Protein AF-A0A7C5AAS3-F1 (afdb_monomer_lite)

Sequence (177 aa):
MDQHNPNIVSGRGYGFREWGQLFNPRQLLALVTFGKWVRAAHGEILRQTSDPDFARAVATYLALAIGNMQNYSCMLSGWDNRGETMWNTFSGHNLHMQWSYGEANAVSDATGSWKSSLERIIAVIQRESRVSLSGSLHLGSAAALPFPDRHFDAVVIDPPYADNVPYADLSDFFYVW

Radius of gyration: 19.06 Å; chains: 1; bounding box: 45×41×50 Å

Structure (mmCIF, N/CA/C/O b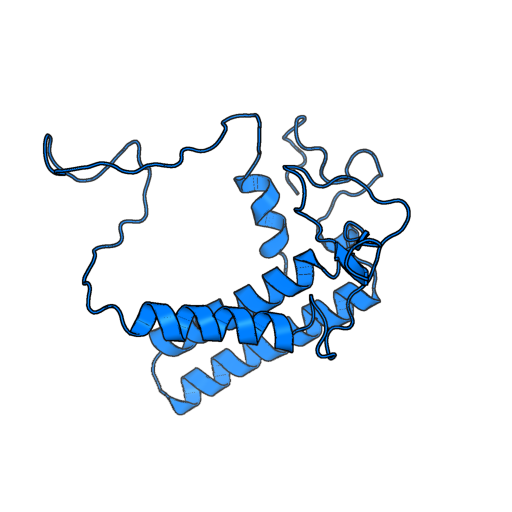ackbone):
data_AF-A0A7C5AAS3-F1
#
_entry.id   AF-A0A7C5AAS3-F1
#
loop_
_atom_site.group_PDB
_atom_site.id
_atom_site.type_symbol
_atom_site.label_atom_id
_atom_site.label_alt_id
_atom_site.label_comp_id
_atom_site.label_asym_id
_atom_site.label_entity_id
_atom_site.label_seq_id
_atom_site.pdbx_PDB_ins_code
_atom_site.Cartn_x
_atom_site.Cartn_y
_atom_site.Cartn_z
_atom_site.occupancy
_atom_site.B_iso_or_equiv
_atom_site.auth_seq_id
_atom_site.auth_comp_id
_atom_site.auth_asym_id
_atom_site.auth_atom_id
_atom_site.pdbx_PDB_model_num
ATOM 1 N N . MET A 1 1 ? 6.296 -8.939 11.881 1.00 78.06 1 MET A N 1
ATOM 2 C CA . MET A 1 1 ? 7.574 -8.214 12.014 1.00 78.06 1 MET A CA 1
ATOM 3 C C . MET A 1 1 ? 8.663 -9.247 12.253 1.00 78.06 1 MET A C 1
ATOM 5 O O . MET A 1 1 ? 8.609 -9.902 13.290 1.00 78.06 1 MET A O 1
ATOM 9 N N . ASP A 1 2 ? 9.580 -9.441 11.300 1.00 75.25 2 ASP A N 1
ATOM 10 C CA . ASP A 1 2 ? 10.520 -10.579 11.275 1.00 75.25 2 ASP A CA 1
ATOM 11 C C . ASP A 1 2 ? 11.534 -10.568 12.424 1.00 75.25 2 ASP A C 1
ATOM 13 O O . ASP A 1 2 ? 12.577 -9.919 12.320 1.00 75.25 2 ASP A O 1
ATOM 17 N N . GLN A 1 3 ? 11.238 -11.282 13.516 1.00 75.69 3 GLN A N 1
ATOM 18 C CA . GLN A 1 3 ? 12.044 -11.322 14.745 1.00 75.69 3 GLN A CA 1
ATOM 19 C C . GLN A 1 3 ? 13.441 -11.930 14.567 1.00 75.69 3 GLN A C 1
ATOM 21 O O . GLN A 1 3 ? 14.249 -11.845 15.491 1.00 75.69 3 GLN A O 1
ATOM 26 N N . HIS A 1 4 ? 13.734 -12.521 13.409 1.00 77.44 4 HIS A N 1
ATOM 27 C CA . HIS A 1 4 ? 14.984 -13.222 13.152 1.00 77.44 4 HIS A CA 1
ATOM 28 C C . HIS A 1 4 ? 16.020 -12.362 12.428 1.00 77.44 4 HIS A C 1
ATOM 30 O O . HIS A 1 4 ? 17.208 -12.655 12.548 1.00 77.44 4 HIS A O 1
ATOM 36 N N . ASN A 1 5 ? 15.614 -11.285 11.748 1.00 74.38 5 ASN A N 1
ATOM 37 C CA . ASN A 1 5 ? 16.550 -10.364 11.112 1.00 74.38 5 ASN A CA 1
ATOM 38 C C . ASN A 1 5 ? 17.084 -9.319 12.121 1.00 74.38 5 ASN A C 1
ATOM 40 O O . ASN A 1 5 ? 16.326 -8.445 12.565 1.00 74.38 5 ASN A O 1
ATOM 44 N N . PRO A 1 6 ? 18.379 -9.374 12.497 1.00 68.19 6 PRO A N 1
ATOM 45 C CA . PRO A 1 6 ? 18.970 -8.465 13.480 1.00 68.19 6 PRO A CA 1
ATOM 46 C C . PRO A 1 6 ? 19.191 -7.047 12.934 1.00 68.19 6 PRO A C 1
ATOM 48 O O . PRO A 1 6 ? 19.381 -6.121 13.720 1.00 68.19 6 PRO A O 1
ATOM 51 N N . ASN A 1 7 ? 19.141 -6.863 11.611 1.00 67.50 7 ASN A N 1
ATOM 52 C CA . ASN A 1 7 ? 19.393 -5.580 10.952 1.00 67.50 7 ASN A CA 1
ATOM 53 C C . ASN A 1 7 ? 18.140 -4.692 10.891 1.00 67.50 7 ASN A C 1
ATOM 55 O O . ASN A 1 7 ? 18.209 -3.539 10.468 1.00 67.50 7 ASN A O 1
ATOM 59 N N . ILE A 1 8 ? 16.986 -5.204 11.331 1.00 68.50 8 ILE A N 1
ATOM 60 C CA . ILE A 1 8 ? 15.715 -4.485 11.281 1.00 68.50 8 ILE A CA 1
ATOM 61 C C . ILE A 1 8 ? 15.423 -3.817 12.617 1.00 68.50 8 ILE A C 1
ATOM 63 O O . ILE A 1 8 ? 15.026 -4.451 13.599 1.00 68.50 8 ILE A O 1
ATOM 67 N N . VAL A 1 9 ? 15.522 -2.491 12.621 1.00 64.69 9 VAL A N 1
ATOM 68 C CA . VAL A 1 9 ? 15.124 -1.642 13.747 1.00 64.69 9 VAL A CA 1
ATOM 69 C C . VAL A 1 9 ? 13.714 -1.090 13.496 1.00 64.69 9 VAL A C 1
ATOM 71 O O . VAL A 1 9 ? 13.519 0.105 13.323 1.00 64.69 9 VAL A O 1
ATOM 74 N N . SER A 1 10 ? 12.709 -1.970 13.452 1.00 71.50 10 SER A N 1
ATOM 75 C CA . SER A 1 10 ? 11.285 -1.600 13.304 1.00 71.50 10 SER A CA 1
ATOM 76 C C . SER A 1 10 ? 10.594 -1.469 14.664 1.00 71.50 10 SER A C 1
ATOM 78 O O . SER A 1 10 ? 9.653 -2.189 14.966 1.00 71.50 10 SER A O 1
ATOM 80 N N . GLY A 1 11 ? 11.109 -0.617 15.552 1.00 75.38 11 GLY A N 1
ATOM 81 C CA . GLY A 1 11 ? 10.547 -0.437 16.902 1.00 75.38 11 GLY A CA 1
ATOM 82 C C . GLY A 1 11 ? 10.943 -1.503 17.940 1.00 75.38 11 GLY A C 1
ATOM 83 O O . GLY A 1 11 ? 10.652 -1.341 19.124 1.00 75.38 11 GLY A O 1
ATOM 84 N N . ARG A 1 12 ? 11.691 -2.549 17.558 1.00 76.00 12 ARG A N 1
ATOM 85 C CA . ARG A 1 12 ? 12.181 -3.588 18.492 1.00 76.00 12 ARG A CA 1
ATOM 86 C C . ARG A 1 12 ? 12.992 -3.060 19.662 1.00 76.00 12 ARG A C 1
ATOM 88 O O . ARG A 1 12 ? 12.795 -3.510 20.787 1.00 76.00 12 ARG A O 1
ATOM 95 N N . GLY A 1 13 ? 13.872 -2.091 19.404 1.00 78.94 13 GLY A N 1
ATOM 96 C CA . GLY A 1 13 ? 14.672 -1.434 20.445 1.00 78.94 13 GLY A CA 1
ATOM 97 C C . GLY A 1 13 ? 13.828 -0.744 21.524 1.00 78.94 13 GLY A C 1
ATOM 98 O O . GLY A 1 13 ? 14.350 -0.381 22.569 1.00 78.94 13 GLY A O 1
ATOM 99 N N . TYR A 1 14 ? 12.522 -0.608 21.284 1.00 84.31 14 TYR A N 1
ATOM 100 C CA . TYR A 1 14 ? 11.550 0.060 22.141 1.00 84.31 14 TYR A CA 1
ATOM 101 C C . TYR A 1 14 ? 10.444 -0.891 22.626 1.00 84.31 14 TYR A C 1
ATOM 103 O O . TYR A 1 14 ? 9.438 -0.447 23.170 1.00 84.31 14 TYR A O 1
ATOM 111 N N . GLY A 1 15 ? 10.625 -2.206 22.454 1.00 86.25 15 GLY A N 1
ATOM 112 C CA . GLY A 1 15 ? 9.712 -3.230 22.968 1.00 86.25 15 GLY A CA 1
ATOM 113 C C . GLY A 1 15 ? 8.569 -3.629 22.030 1.00 86.25 15 GLY A C 1
ATOM 114 O O . GLY A 1 15 ? 7.792 -4.512 22.392 1.00 86.25 15 GLY A O 1
ATOM 115 N N . PHE A 1 16 ? 8.483 -3.057 20.825 1.00 88.12 16 PHE A N 1
ATOM 116 C CA . PHE A 1 16 ? 7.491 -3.457 19.825 1.00 88.12 16 PHE A CA 1
ATOM 117 C C . PHE A 1 16 ? 7.900 -4.761 19.130 1.00 88.12 16 PHE A C 1
ATOM 119 O O . PHE A 1 16 ? 8.998 -4.889 18.588 1.00 88.12 16 PHE A O 1
ATOM 126 N N . ARG A 1 17 ? 7.007 -5.750 19.161 1.00 88.06 17 ARG A N 1
ATOM 127 C CA . ARG A 1 17 ? 7.186 -7.093 18.589 1.00 88.06 17 ARG A CA 1
ATOM 128 C C . ARG A 1 17 ? 6.215 -7.382 17.449 1.00 88.06 17 ARG A C 1
ATOM 130 O O . ARG A 1 17 ? 6.509 -8.210 16.589 1.00 88.06 17 ARG A O 1
ATOM 137 N N . GLU A 1 18 ? 5.092 -6.679 17.412 1.00 88.44 18 GLU A N 1
ATOM 138 C CA . GLU A 1 18 ? 4.046 -6.843 16.410 1.00 88.44 18 GLU A CA 1
ATOM 139 C C . GLU A 1 18 ? 3.753 -5.516 15.716 1.00 88.44 18 GLU A C 1
ATOM 141 O O . GLU A 1 18 ? 3.811 -4.448 16.323 1.00 88.44 18 GLU A O 1
ATOM 146 N N . TRP A 1 19 ? 3.393 -5.588 14.434 1.00 89.06 19 TRP A N 1
ATOM 147 C CA . TRP A 1 19 ? 3.094 -4.413 13.617 1.00 89.06 19 TRP A CA 1
ATOM 148 C C . TRP A 1 19 ? 1.945 -3.575 14.187 1.00 89.06 19 TRP A C 1
ATOM 150 O O . TRP A 1 19 ? 2.044 -2.353 14.223 1.00 89.06 19 TRP A O 1
ATOM 160 N N . GLY A 1 20 ? 0.904 -4.222 14.722 1.00 90.44 20 GLY A N 1
ATOM 161 C CA . GLY A 1 20 ? -0.231 -3.537 15.347 1.00 90.44 20 GLY A CA 1
ATOM 162 C C . GLY A 1 20 ? 0.144 -2.709 16.580 1.00 90.44 20 GLY A C 1
ATOM 163 O O . GLY A 1 20 ? -0.569 -1.770 16.918 1.00 90.44 20 GLY A O 1
ATOM 164 N N . GLN A 1 21 ? 1.283 -2.989 17.223 1.00 91.56 21 GLN A N 1
ATOM 165 C CA . GLN A 1 21 ? 1.744 -2.217 18.379 1.00 91.56 21 GLN A CA 1
ATOM 166 C C . GLN A 1 21 ? 2.372 -0.873 17.993 1.00 91.56 21 GLN A C 1
ATOM 168 O O . GLN A 1 21 ? 2.605 -0.053 18.872 1.00 91.56 21 GLN A O 1
ATOM 173 N N . LEU A 1 22 ? 2.621 -0.622 16.702 1.00 92.12 22 LEU A N 1
ATOM 174 C CA . LEU A 1 22 ? 3.052 0.689 16.201 1.00 92.12 22 LEU A CA 1
ATOM 175 C C . LEU A 1 22 ? 1.892 1.689 16.092 1.00 92.12 22 LEU A C 1
ATOM 177 O O . LEU A 1 22 ? 2.090 2.823 15.666 1.00 92.12 22 LEU A O 1
ATOM 181 N N . PHE A 1 23 ? 0.686 1.285 16.484 1.00 93.19 23 PHE A N 1
ATOM 182 C CA . PHE A 1 23 ? -0.527 2.075 16.369 1.00 93.19 23 PHE A CA 1
ATOM 183 C C . PHE A 1 23 ? -1.193 2.224 17.729 1.00 93.19 23 PHE A C 1
ATOM 185 O O . PHE A 1 23 ? -1.228 1.294 18.537 1.00 93.19 23 PHE A O 1
ATOM 192 N N . ASN A 1 24 ? -1.767 3.396 17.974 1.00 93.31 24 ASN A N 1
ATOM 193 C CA . ASN A 1 24 ? -2.616 3.600 19.138 1.00 93.31 24 ASN A CA 1
ATOM 194 C C . ASN A 1 24 ? -4.030 3.012 18.888 1.00 93.31 24 ASN A C 1
ATOM 196 O O . ASN A 1 24 ? -4.422 2.790 17.737 1.00 93.31 24 ASN A O 1
ATOM 200 N N . PRO A 1 25 ? -4.846 2.790 19.937 1.00 94.81 25 PRO A N 1
ATOM 201 C CA . PRO A 1 25 ? -6.178 2.196 19.780 1.00 94.81 25 PRO A CA 1
ATOM 202 C C . PRO A 1 25 ? -7.126 2.959 18.839 1.00 94.81 25 PRO A C 1
ATOM 204 O O . PRO A 1 25 ? -7.967 2.340 18.189 1.00 94.81 25 PRO A O 1
ATOM 207 N N . ARG A 1 26 ? -7.000 4.289 18.740 1.00 93.94 26 ARG A N 1
ATOM 208 C CA . ARG A 1 26 ? -7.835 5.123 17.861 1.00 93.94 26 ARG A CA 1
ATOM 209 C C . ARG A 1 26 ? -7.444 4.957 16.392 1.00 93.94 26 ARG A C 1
ATOM 211 O O . ARG A 1 26 ? -8.328 4.788 15.553 1.00 93.94 26 ARG A O 1
ATOM 218 N N . GLN A 1 27 ? -6.144 4.942 16.103 1.00 93.94 27 GLN A N 1
ATOM 219 C CA . GLN A 1 27 ? -5.594 4.653 14.777 1.00 93.94 27 GLN A CA 1
ATOM 220 C C . GLN A 1 27 ? -6.031 3.261 14.318 1.00 93.94 27 GLN A C 1
ATOM 222 O O . GLN A 1 27 ? -6.585 3.118 13.228 1.00 93.94 27 GLN A O 1
ATOM 227 N N . LEU A 1 28 ? -5.875 2.251 15.186 1.00 93.94 28 LEU A N 1
ATOM 228 C CA . LEU A 1 28 ? -6.324 0.884 14.914 1.00 93.94 28 LEU A CA 1
ATOM 229 C C . LEU A 1 28 ? -7.818 0.847 14.593 1.00 93.94 28 LEU A C 1
ATOM 231 O O . LEU A 1 28 ? -8.195 0.295 13.564 1.00 93.94 28 LEU A O 1
ATOM 235 N N . LEU A 1 29 ? -8.658 1.474 15.426 1.00 94.38 29 LEU A N 1
ATOM 236 C CA . LEU A 1 29 ? -10.106 1.523 15.221 1.00 94.38 29 LEU A CA 1
ATOM 237 C C . LEU A 1 29 ? -10.473 2.117 13.856 1.00 94.38 29 LEU A C 1
ATOM 239 O O . LEU A 1 29 ? -11.333 1.566 13.167 1.00 94.38 29 LEU A O 1
ATOM 243 N N . ALA A 1 30 ? -9.828 3.212 13.448 1.00 93.81 30 ALA A N 1
ATOM 244 C CA . ALA A 1 30 ? -10.057 3.803 12.135 1.00 93.81 30 ALA A CA 1
ATOM 245 C C . ALA A 1 30 ? -9.675 2.820 11.017 1.00 93.81 30 ALA A C 1
ATOM 247 O O . ALA A 1 30 ? -10.518 2.481 10.185 1.00 93.81 30 ALA A O 1
ATOM 248 N N . LEU A 1 31 ? -8.445 2.300 11.036 1.00 93.69 31 LEU A N 1
ATOM 249 C CA . LEU A 1 31 ? -7.914 1.415 9.996 1.00 93.69 31 LEU A CA 1
ATOM 250 C C . LEU A 1 31 ? -8.746 0.138 9.825 1.00 93.69 31 LEU A C 1
ATOM 252 O O . LEU A 1 31 ? -9.142 -0.189 8.705 1.00 93.69 31 LEU A O 1
ATOM 256 N N . VAL A 1 32 ? -9.100 -0.545 10.919 1.00 94.31 32 VAL A N 1
ATOM 257 C CA . VAL A 1 32 ? -9.933 -1.760 10.847 1.00 94.31 32 VAL A CA 1
ATOM 258 C C . VAL A 1 32 ? -11.365 -1.455 10.406 1.00 94.31 32 VAL A C 1
ATOM 260 O O . VAL A 1 32 ? -11.995 -2.285 9.746 1.00 94.31 32 VAL A O 1
ATOM 263 N N . THR A 1 33 ? -11.883 -0.260 10.715 1.00 95.88 33 THR A N 1
ATOM 264 C CA . THR A 1 33 ? -13.206 0.179 10.250 1.00 95.88 33 THR A CA 1
ATOM 265 C C . THR A 1 33 ? -13.209 0.381 8.739 1.00 95.88 33 THR A C 1
ATOM 267 O O . THR A 1 33 ? -14.083 -0.161 8.061 1.00 95.88 33 THR A O 1
ATOM 270 N N . PHE A 1 34 ? -12.223 1.088 8.182 1.00 95.44 34 PHE A N 1
ATOM 271 C CA . PHE A 1 34 ? -12.094 1.221 6.728 1.00 95.44 34 PHE A CA 1
ATOM 272 C C . PHE A 1 34 ? -11.840 -0.136 6.062 1.00 95.44 34 PHE A C 1
ATOM 274 O O . PHE A 1 34 ? -12.513 -0.458 5.086 1.00 95.44 34 PHE A O 1
ATOM 281 N N . GLY A 1 35 ? -10.979 -0.986 6.632 1.00 95.38 35 GLY A N 1
ATOM 282 C CA . GLY A 1 35 ? -10.737 -2.346 6.135 1.00 95.38 35 GLY A CA 1
ATOM 283 C C . GLY A 1 35 ? -12.005 -3.204 6.082 1.00 95.38 35 GLY A C 1
ATOM 284 O O . GLY A 1 35 ? -12.273 -3.871 5.081 1.00 95.38 35 GLY A O 1
ATOM 285 N N . LYS A 1 36 ? -12.855 -3.130 7.116 1.00 96.75 36 LYS A N 1
ATOM 286 C CA . LYS A 1 36 ? -14.185 -3.761 7.115 1.00 96.75 36 LYS A CA 1
ATOM 287 C C . LYS A 1 36 ? -15.036 -3.269 5.941 1.00 96.75 36 LYS A C 1
ATOM 289 O O . LYS A 1 36 ? -15.653 -4.091 5.264 1.00 96.75 36 LYS A O 1
ATOM 294 N N . TRP A 1 37 ? -15.079 -1.960 5.699 1.00 97.12 37 TRP A N 1
ATOM 295 C CA . TRP A 1 37 ? -15.882 -1.387 4.618 1.00 97.12 37 TRP A CA 1
ATOM 296 C C . TRP A 1 37 ? -15.331 -1.693 3.228 1.00 97.12 37 TRP A C 1
ATOM 298 O O . TRP A 1 37 ? -16.124 -1.927 2.324 1.00 97.12 37 TRP A O 1
ATOM 308 N N . VAL A 1 38 ? -14.013 -1.799 3.055 1.00 96.81 38 VAL A N 1
ATOM 309 C CA . VAL A 1 38 ? -13.411 -2.265 1.795 1.00 96.81 38 VAL A CA 1
ATOM 310 C C . VAL A 1 38 ? -13.805 -3.713 1.499 1.00 96.81 38 VAL A C 1
ATOM 312 O O . VAL A 1 38 ? -14.212 -4.019 0.379 1.00 96.81 38 VAL A O 1
ATOM 315 N N . ARG A 1 39 ? -13.784 -4.597 2.507 1.00 96.12 39 ARG A N 1
ATOM 316 C CA . ARG A 1 39 ? -14.263 -5.984 2.354 1.00 96.12 39 ARG A CA 1
ATOM 317 C C . ARG A 1 39 ? -15.751 -6.045 1.992 1.00 96.12 39 ARG A C 1
ATOM 319 O O . ARG A 1 39 ? -16.138 -6.835 1.134 1.00 96.12 39 ARG A O 1
ATOM 326 N N . ALA A 1 40 ? -16.576 -5.197 2.606 1.00 97.81 40 ALA A N 1
ATOM 327 C CA . ALA A 1 40 ? -17.994 -5.092 2.261 1.00 97.81 40 ALA A CA 1
ATOM 328 C C . ALA A 1 40 ? -18.202 -4.555 0.832 1.00 97.81 40 ALA A C 1
ATOM 330 O O . ALA A 1 40 ? -19.010 -5.103 0.084 1.00 97.81 40 ALA A O 1
ATOM 331 N N . ALA A 1 41 ? -17.437 -3.534 0.432 1.00 97.25 41 ALA A N 1
ATOM 332 C CA . ALA A 1 41 ? -17.491 -2.951 -0.905 1.00 97.25 41 ALA A CA 1
ATOM 333 C C . ALA A 1 41 ? -17.118 -3.971 -1.987 1.00 97.25 41 ALA A C 1
ATOM 335 O O . ALA A 1 41 ? -17.814 -4.053 -2.991 1.00 97.25 41 ALA A O 1
ATOM 336 N N . HIS A 1 42 ? -16.089 -4.796 -1.765 1.00 97.88 42 HIS A N 1
ATOM 337 C CA . HIS A 1 42 ? -15.746 -5.898 -2.670 1.00 97.88 42 HIS A CA 1
ATOM 338 C C . HIS A 1 42 ? -16.946 -6.824 -2.929 1.00 97.88 42 HIS A C 1
ATOM 340 O O . HIS A 1 42 ? -17.264 -7.118 -4.080 1.00 97.88 42 HIS A O 1
ATOM 346 N N . GLY A 1 43 ? -17.633 -7.259 -1.864 1.00 97.62 43 GLY A N 1
ATOM 347 C CA . GLY A 1 43 ? -18.808 -8.127 -1.981 1.00 97.62 43 GLY A CA 1
ATOM 348 C C . GLY A 1 43 ? -19.958 -7.467 -2.744 1.00 97.62 43 GLY A C 1
ATOM 349 O O . GLY A 1 43 ? -20.595 -8.109 -3.577 1.00 97.62 43 GLY A O 1
ATOM 350 N N . GLU A 1 44 ? -20.192 -6.178 -2.505 1.00 97.94 44 GLU A N 1
ATOM 351 C CA . GLU A 1 44 ? -21.250 -5.432 -3.184 1.00 97.94 44 GLU A CA 1
ATOM 352 C C . GLU A 1 44 ? -20.936 -5.169 -4.662 1.00 97.94 44 GLU A C 1
ATOM 354 O O . GLU A 1 44 ? -21.806 -5.348 -5.511 1.00 97.94 44 GLU A O 1
ATOM 359 N N . ILE A 1 45 ? -19.692 -4.813 -4.994 1.00 97.75 45 ILE A N 1
ATOM 360 C CA . ILE A 1 45 ? -19.254 -4.637 -6.385 1.00 97.75 45 ILE A CA 1
ATOM 361 C C . ILE A 1 45 ? -19.415 -5.952 -7.137 1.00 97.75 45 ILE A C 1
ATOM 363 O O . ILE A 1 45 ? -20.040 -5.968 -8.192 1.00 97.75 45 ILE A O 1
ATOM 367 N N . LEU A 1 46 ? -18.938 -7.061 -6.565 1.00 97.75 46 LEU A N 1
ATOM 368 C CA . LEU A 1 46 ? -19.078 -8.381 -7.172 1.00 97.75 46 LEU A CA 1
ATOM 369 C C . LEU A 1 46 ? -20.548 -8.738 -7.428 1.00 97.75 46 LEU A C 1
ATOM 371 O O . LEU A 1 46 ? -20.879 -9.265 -8.487 1.00 97.75 46 LEU A O 1
ATOM 375 N N . ARG A 1 47 ? -21.443 -8.415 -6.487 1.00 97.56 47 ARG A N 1
ATOM 376 C CA . ARG A 1 47 ? -22.887 -8.638 -6.636 1.00 97.56 47 ARG A CA 1
ATOM 377 C C . ARG A 1 47 ? -23.494 -7.805 -7.770 1.00 97.56 47 ARG A C 1
ATOM 379 O O . ARG A 1 47 ? -24.407 -8.280 -8.440 1.00 97.56 47 ARG A O 1
ATOM 386 N N . GLN A 1 48 ? -23.025 -6.574 -7.968 1.00 97.75 48 GLN A N 1
ATOM 387 C CA . GLN A 1 48 ? -23.547 -5.665 -8.993 1.00 97.75 48 GLN A CA 1
ATOM 388 C C . GLN A 1 48 ? -22.966 -5.929 -10.387 1.00 97.75 48 GLN A C 1
ATOM 390 O O . GLN A 1 48 ? -23.693 -5.828 -11.371 1.00 97.75 48 GLN A O 1
ATOM 395 N N . THR A 1 49 ? -21.676 -6.254 -10.487 1.00 97.19 49 THR A N 1
ATOM 396 C CA . THR A 1 49 ? -20.979 -6.401 -11.775 1.00 97.19 49 THR A CA 1
ATOM 397 C C . THR A 1 49 ? -20.909 -7.844 -12.254 1.00 97.19 49 THR A C 1
ATOM 399 O O . THR A 1 49 ? -20.769 -8.072 -13.450 1.00 97.19 49 THR A O 1
ATOM 402 N N . SER A 1 50 ? -21.004 -8.821 -11.342 1.00 96.75 50 SER A N 1
ATOM 403 C CA . SER A 1 50 ? -20.705 -10.239 -11.605 1.00 96.75 50 SER A CA 1
ATOM 404 C C . SER A 1 50 ? -19.311 -10.477 -12.206 1.00 96.75 50 SER A C 1
ATOM 406 O O . SER A 1 50 ? -19.074 -11.514 -12.819 1.00 96.75 50 SER A O 1
ATOM 408 N N . ASP A 1 51 ? -18.389 -9.530 -12.013 1.00 97.94 51 ASP A N 1
ATOM 409 C CA . ASP A 1 51 ? -17.017 -9.573 -12.519 1.00 97.94 51 ASP A CA 1
ATOM 410 C C . ASP A 1 51 ? -16.034 -9.679 -11.336 1.00 97.94 51 ASP A C 1
ATOM 412 O O . ASP A 1 51 ? -15.779 -8.679 -10.648 1.00 97.94 51 ASP A O 1
ATOM 416 N N . PRO A 1 52 ? -15.492 -10.885 -11.069 1.00 97.31 52 PRO A N 1
ATOM 417 C CA . PRO A 1 52 ? -14.527 -11.109 -9.998 1.00 97.31 52 PRO A CA 1
ATOM 418 C C . PRO A 1 52 ? -13.222 -10.335 -10.167 1.00 97.31 52 PRO A C 1
ATOM 420 O O . PRO A 1 52 ? -12.636 -9.918 -9.168 1.00 97.31 52 PRO A O 1
ATOM 423 N N . ASP A 1 53 ? -12.752 -10.137 -11.397 1.00 96.94 53 ASP A N 1
ATOM 424 C CA . ASP A 1 53 ? -11.477 -9.468 -11.655 1.00 96.94 53 ASP A CA 1
ATOM 425 C C . ASP A 1 53 ? -11.607 -7.965 -11.456 1.00 96.94 53 ASP A C 1
ATOM 427 O O . ASP A 1 53 ? -10.767 -7.354 -10.791 1.00 96.94 53 ASP A O 1
ATOM 431 N N . PHE A 1 54 ? -12.712 -7.384 -11.920 1.00 96.69 54 PHE A N 1
ATOM 432 C CA . PHE A 1 54 ? -13.038 -5.992 -11.646 1.00 96.69 54 PHE A CA 1
ATOM 433 C C . PHE A 1 54 ? -13.233 -5.734 -10.147 1.00 96.69 54 PHE A C 1
ATOM 435 O O . PHE A 1 54 ? -12.646 -4.798 -9.600 1.00 96.69 54 PHE A O 1
ATOM 442 N N . ALA A 1 55 ? -14.004 -6.579 -9.453 1.00 97.75 55 ALA A N 1
ATOM 443 C CA . ALA A 1 55 ? -14.218 -6.442 -8.012 1.00 97.75 55 ALA A CA 1
ATOM 444 C C . ALA A 1 55 ? -12.897 -6.520 -7.232 1.00 97.75 55 ALA A C 1
ATOM 446 O O . ALA A 1 55 ? -12.646 -5.695 -6.347 1.00 97.75 55 ALA A O 1
ATOM 447 N N . ARG A 1 56 ? -12.022 -7.464 -7.604 1.00 97.00 56 ARG A N 1
ATOM 448 C CA . ARG A 1 56 ? -10.677 -7.608 -7.040 1.00 97.00 56 ARG A CA 1
ATOM 449 C C . ARG A 1 56 ? -9.837 -6.358 -7.282 1.00 97.00 56 ARG A C 1
ATOM 451 O O . ARG A 1 56 ? -9.270 -5.836 -6.328 1.00 97.00 56 ARG A O 1
ATOM 458 N N . ALA A 1 57 ? -9.800 -5.846 -8.512 1.00 96.00 57 ALA A N 1
ATOM 459 C CA . ALA A 1 57 ? -9.032 -4.653 -8.860 1.00 96.00 57 ALA A CA 1
ATOM 460 C C . ALA A 1 57 ? -9.481 -3.427 -8.050 1.00 96.00 57 ALA A C 1
ATOM 462 O O . ALA A 1 57 ? -8.650 -2.744 -7.449 1.00 96.00 57 ALA A O 1
ATOM 463 N N . VAL A 1 58 ? -10.793 -3.174 -7.962 1.00 96.88 58 VAL A N 1
ATOM 464 C CA . VAL A 1 58 ? -11.328 -2.057 -7.167 1.00 96.88 58 VAL A CA 1
ATOM 465 C C . VAL A 1 58 ? -10.980 -2.225 -5.688 1.00 96.88 58 VAL A C 1
ATOM 467 O O . VAL A 1 58 ? -10.495 -1.281 -5.067 1.00 96.88 58 VAL A O 1
ATOM 470 N N . ALA A 1 59 ? -11.158 -3.422 -5.124 1.00 97.06 59 ALA A N 1
ATOM 471 C CA . ALA A 1 59 ? -10.802 -3.693 -3.733 1.00 97.06 59 ALA A CA 1
ATOM 472 C C . ALA A 1 59 ? -9.304 -3.490 -3.461 1.00 97.06 59 ALA A C 1
ATOM 474 O O . ALA A 1 59 ? -8.949 -2.930 -2.424 1.00 97.06 59 ALA A O 1
ATOM 475 N N . THR A 1 60 ? -8.428 -3.868 -4.398 1.00 95.69 60 THR A N 1
ATOM 476 C CA . THR A 1 60 ? -6.988 -3.601 -4.311 1.00 95.69 60 THR A CA 1
ATOM 477 C C . THR A 1 60 ? -6.702 -2.100 -4.274 1.00 95.69 60 THR A C 1
ATOM 479 O O . THR A 1 60 ? -5.971 -1.656 -3.393 1.00 95.69 60 THR A O 1
ATOM 482 N N . TYR A 1 61 ? -7.309 -1.288 -5.147 1.00 96.69 61 TYR A N 1
ATOM 483 C CA . TYR A 1 61 ? -7.131 0.171 -5.102 1.00 96.69 61 TYR A CA 1
ATOM 484 C C . TYR A 1 61 ? -7.642 0.793 -3.797 1.00 96.69 61 TYR A C 1
ATOM 486 O O . TYR A 1 61 ? -6.990 1.667 -3.230 1.00 96.69 61 TYR A O 1
ATOM 494 N N . LEU A 1 62 ? -8.774 0.317 -3.277 1.00 96.88 62 LEU A N 1
ATOM 495 C CA . LEU A 1 62 ? -9.279 0.754 -1.976 1.00 96.88 62 LEU A CA 1
ATOM 496 C C . LEU A 1 62 ? -8.343 0.341 -0.825 1.00 96.88 62 LEU A C 1
ATOM 498 O O . LEU A 1 62 ? -8.139 1.117 0.106 1.00 96.88 62 LEU A O 1
ATOM 502 N N . ALA A 1 63 ? -7.727 -0.841 -0.893 1.00 95.38 63 ALA A N 1
ATOM 503 C CA . ALA A 1 63 ? -6.727 -1.279 0.081 1.00 95.38 63 ALA A CA 1
ATOM 504 C C . ALA A 1 63 ? -5.446 -0.426 0.017 1.00 95.38 63 ALA A C 1
ATOM 506 O O . ALA A 1 63 ? -4.898 -0.074 1.060 1.00 95.38 63 ALA A O 1
ATOM 507 N N . LEU A 1 64 ? -5.011 -0.002 -1.176 1.00 95.19 64 LEU A N 1
ATOM 508 C CA . LEU A 1 64 ? -3.904 0.954 -1.326 1.00 95.19 64 LEU A CA 1
ATOM 509 C C . LEU A 1 64 ? -4.210 2.299 -0.649 1.00 95.19 64 LEU A C 1
ATOM 511 O O . LEU A 1 64 ? -3.305 2.925 -0.095 1.00 95.19 64 LEU A O 1
ATOM 515 N N . ALA A 1 65 ? -5.475 2.733 -0.641 1.00 95.31 65 ALA A N 1
ATOM 516 C CA . ALA A 1 65 ? -5.886 3.929 0.091 1.00 95.31 65 ALA A CA 1
ATOM 517 C C . ALA A 1 65 ? -5.704 3.752 1.608 1.00 95.31 65 ALA A C 1
ATOM 519 O O . ALA A 1 65 ? -5.177 4.649 2.263 1.00 95.31 65 ALA A O 1
ATOM 520 N N . ILE A 1 66 ? -6.043 2.577 2.154 1.00 95.06 66 ILE A N 1
ATOM 521 C CA . ILE A 1 66 ? -5.764 2.240 3.561 1.00 95.06 66 ILE A CA 1
ATOM 522 C C . ILE A 1 66 ? -4.253 2.241 3.820 1.00 95.06 66 ILE A C 1
ATOM 524 O O . ILE A 1 66 ? -3.813 2.815 4.813 1.00 95.06 66 ILE A O 1
ATOM 528 N N . GLY A 1 67 ? -3.450 1.675 2.915 1.00 93.88 67 GLY A N 1
ATOM 529 C CA . GLY A 1 67 ? -1.987 1.706 3.014 1.00 93.88 67 GLY A CA 1
ATOM 530 C C . GLY A 1 67 ? -1.431 3.129 3.092 1.00 93.88 67 GLY A C 1
ATOM 531 O O . GLY A 1 67 ? -0.563 3.438 3.909 1.00 93.88 67 GLY A O 1
ATOM 532 N N . ASN A 1 68 ? -1.994 4.044 2.303 1.00 92.50 68 ASN A N 1
ATOM 533 C CA . ASN A 1 68 ? -1.656 5.457 2.397 1.00 92.50 68 ASN A CA 1
ATOM 534 C C . ASN A 1 68 ? -2.042 6.041 3.767 1.00 92.50 68 ASN A C 1
ATOM 536 O O . ASN A 1 68 ? -1.205 6.682 4.396 1.00 92.50 68 ASN A O 1
ATOM 540 N N . MET A 1 69 ? -3.250 5.766 4.272 1.00 93.19 69 MET A N 1
ATOM 541 C CA . MET A 1 69 ? -3.673 6.213 5.605 1.00 93.19 69 MET A CA 1
ATOM 542 C C . MET A 1 69 ? -2.756 5.694 6.717 1.00 93.19 69 MET A C 1
ATOM 544 O O . MET A 1 69 ? -2.418 6.455 7.619 1.00 93.19 69 MET A O 1
ATOM 548 N N . GLN A 1 70 ? -2.318 4.432 6.653 1.00 92.75 70 GLN A N 1
ATOM 549 C CA . GLN A 1 70 ? -1.396 3.830 7.628 1.00 92.75 70 GLN A CA 1
ATOM 550 C C . GLN A 1 70 ? -0.082 4.601 7.721 1.00 92.75 70 GLN A C 1
ATOM 552 O O . GLN A 1 70 ? 0.427 4.815 8.817 1.00 92.75 70 GLN A O 1
ATOM 557 N N . ASN A 1 71 ? 0.421 5.086 6.584 1.00 91.44 71 ASN A N 1
ATOM 558 C CA . ASN A 1 71 ? 1.640 5.887 6.516 1.00 91.44 71 ASN A CA 1
ATOM 559 C C . ASN A 1 71 ? 1.516 7.249 7.238 1.00 91.44 71 ASN A C 1
ATOM 561 O O . ASN A 1 71 ? 2.526 7.874 7.544 1.00 91.44 71 ASN A O 1
ATOM 565 N N . TYR A 1 72 ? 0.296 7.720 7.516 1.00 91.75 72 TYR A N 1
ATOM 566 C CA . TYR A 1 72 ? 0.016 8.989 8.207 1.00 91.75 72 TYR A CA 1
ATOM 567 C C . TYR A 1 72 ? -0.773 8.823 9.522 1.00 91.75 72 TYR A C 1
ATOM 569 O O . TYR A 1 72 ? -1.053 9.805 10.209 1.00 91.75 72 TYR A O 1
ATOM 577 N N . SER A 1 73 ? -1.158 7.593 9.865 1.00 90.38 73 SER A N 1
ATOM 578 C CA . SER A 1 73 ? -1.953 7.239 11.047 1.00 90.38 73 SER A CA 1
ATOM 579 C C . SER A 1 73 ? -1.248 6.139 11.829 1.00 90.38 73 SER A C 1
ATOM 581 O O . SER A 1 73 ? -1.826 5.092 12.093 1.00 90.38 73 SER A O 1
ATOM 583 N N . CYS A 1 74 ? 0.014 6.377 12.173 1.00 92.12 74 CYS A N 1
ATOM 584 C CA . CYS A 1 74 ? 0.878 5.461 12.909 1.00 92.12 74 CYS A CA 1
ATOM 585 C C . CYS A 1 74 ? 1.563 6.238 14.041 1.00 92.12 74 CYS A C 1
ATOM 587 O O . CYS A 1 74 ? 1.765 7.444 13.937 1.00 92.12 74 CYS A O 1
ATOM 589 N N . MET A 1 75 ? 1.965 5.599 15.137 1.00 92.50 75 MET A N 1
ATOM 590 C CA . MET A 1 75 ? 2.725 6.294 16.191 1.00 92.50 75 MET A CA 1
ATOM 591 C C . MET A 1 75 ? 4.137 6.706 15.738 1.00 92.50 75 MET A C 1
ATOM 593 O O . MET A 1 75 ? 4.866 7.347 16.487 1.00 92.50 75 MET A O 1
ATOM 597 N N . LEU A 1 76 ? 4.530 6.339 14.516 1.00 91.56 76 LEU A N 1
ATOM 598 C CA . LEU A 1 76 ? 5.782 6.740 13.878 1.00 91.56 76 LEU A CA 1
ATOM 599 C C . LEU A 1 76 ? 5.602 7.892 12.872 1.00 91.56 76 LEU A C 1
ATOM 601 O O . LEU A 1 76 ? 6.588 8.382 12.326 1.00 91.56 76 LEU A O 1
ATOM 605 N N . SER A 1 77 ? 4.368 8.332 12.588 1.00 91.44 77 SER A N 1
ATOM 606 C CA . SER A 1 77 ? 4.143 9.567 11.821 1.00 91.44 77 SER A CA 1
ATOM 607 C C . SER A 1 77 ? 4.414 10.803 12.681 1.00 91.44 77 SER A C 1
ATOM 609 O O . SER A 1 77 ? 4.458 10.731 13.905 1.00 91.44 77 SER A O 1
ATOM 611 N N . GLY A 1 78 ? 4.606 11.960 12.053 1.00 89.75 78 GLY A N 1
ATOM 612 C CA . GLY A 1 78 ? 4.964 13.203 12.739 1.00 89.75 78 GLY A CA 1
ATOM 613 C C . GLY A 1 78 ? 4.183 14.408 12.232 1.00 89.75 78 GLY A C 1
ATOM 614 O O . GLY A 1 78 ? 3.332 14.292 11.353 1.00 89.75 78 GLY A O 1
ATOM 615 N N . TRP A 1 79 ? 4.504 15.577 12.776 1.00 89.31 79 TRP A N 1
ATOM 616 C CA . TRP A 1 79 ? 4.033 16.861 12.266 1.00 89.31 79 TRP A CA 1
ATOM 617 C C . TRP A 1 79 ? 5.174 17.581 11.547 1.00 89.31 79 TRP A C 1
ATOM 619 O O . TRP A 1 79 ? 6.248 17.764 12.123 1.00 89.31 79 TRP A O 1
ATOM 629 N N . ASP A 1 80 ? 4.940 17.998 10.306 1.00 87.88 80 ASP A N 1
ATOM 630 C CA . ASP A 1 80 ? 5.839 18.870 9.559 1.00 87.88 80 ASP A CA 1
ATOM 631 C C . ASP A 1 80 ? 5.442 20.330 9.797 1.00 87.88 80 ASP A C 1
ATOM 633 O O . ASP A 1 80 ? 4.426 20.817 9.296 1.00 87.88 80 ASP A O 1
ATOM 637 N N . ASN A 1 81 ? 6.269 21.044 10.560 1.00 88.12 81 ASN A N 1
ATOM 638 C CA . ASN A 1 81 ? 6.044 22.451 10.879 1.00 88.12 81 ASN A CA 1
ATOM 639 C C . ASN A 1 81 ? 6.295 23.404 9.701 1.00 88.12 81 ASN A C 1
ATOM 641 O O . ASN A 1 81 ? 5.907 24.564 9.787 1.00 88.12 81 ASN A O 1
ATOM 645 N N . ARG A 1 82 ? 6.939 22.951 8.619 1.00 88.81 82 ARG A N 1
ATOM 646 C CA . ARG A 1 82 ? 7.223 23.785 7.442 1.00 88.81 82 ARG A CA 1
ATOM 647 C C . ARG A 1 82 ? 6.011 23.880 6.532 1.00 88.81 82 ARG A C 1
ATOM 649 O O . ARG A 1 82 ? 5.761 24.930 5.951 1.00 88.81 82 ARG A O 1
ATOM 656 N N . GLY A 1 83 ? 5.304 22.763 6.389 1.00 85.38 83 GLY A N 1
ATOM 657 C CA . GLY A 1 83 ? 4.113 22.643 5.552 1.00 85.38 83 GLY A CA 1
ATOM 658 C C . GLY A 1 83 ? 2.801 22.647 6.328 1.00 85.38 83 GLY A C 1
ATOM 659 O O . GLY A 1 83 ? 1.760 22.475 5.703 1.00 85.38 83 GLY A O 1
ATOM 660 N N . GLU A 1 84 ? 2.853 22.771 7.661 1.00 87.88 84 GLU A N 1
ATOM 661 C CA . GLU A 1 84 ? 1.700 22.618 8.563 1.00 87.88 84 GLU A CA 1
ATOM 662 C C . GLU A 1 84 ? 0.869 21.372 8.216 1.00 87.88 84 GLU A C 1
ATOM 664 O O . GLU A 1 84 ? -0.356 21.400 8.089 1.00 87.88 84 GLU A O 1
ATOM 669 N N . THR A 1 85 ? 1.570 20.260 7.992 1.00 87.88 85 THR A N 1
ATOM 670 C CA . THR A 1 85 ? 0.979 19.026 7.479 1.00 87.88 85 THR A CA 1
ATOM 671 C C . THR A 1 85 ? 1.550 17.801 8.178 1.00 87.88 85 THR A C 1
ATOM 673 O O . THR A 1 85 ? 2.486 17.877 8.972 1.00 87.88 85 THR A O 1
ATOM 676 N N . MET A 1 86 ? 0.971 16.642 7.891 1.00 88.31 86 MET A N 1
ATOM 677 C CA . MET A 1 86 ? 1.433 15.378 8.440 1.00 88.31 86 MET A CA 1
ATOM 678 C C . MET A 1 86 ? 2.722 14.911 7.760 1.00 88.31 86 MET A C 1
ATOM 680 O O . MET A 1 86 ? 2.802 14.807 6.535 1.00 88.31 86 MET A O 1
ATOM 684 N N . TRP A 1 87 ? 3.706 14.553 8.576 1.00 87.38 87 TRP A N 1
ATOM 685 C CA . TRP A 1 87 ? 4.917 13.856 8.163 1.00 87.38 87 TRP A CA 1
ATOM 686 C C . TRP A 1 87 ? 4.679 12.344 8.206 1.00 87.38 87 TRP A C 1
ATOM 688 O O . TRP A 1 87 ? 4.107 11.830 9.170 1.00 87.38 87 TRP A O 1
ATOM 698 N N . ASN A 1 88 ? 5.097 11.622 7.168 1.00 90.38 88 ASN A N 1
ATOM 699 C CA . ASN A 1 88 ? 4.769 10.207 7.015 1.00 90.38 88 ASN A CA 1
ATOM 700 C C . ASN A 1 88 ? 5.757 9.266 7.731 1.00 90.38 88 ASN A C 1
ATOM 702 O O . ASN A 1 88 ? 6.873 9.645 8.078 1.00 90.38 88 ASN A O 1
ATOM 706 N N . THR A 1 89 ? 5.322 8.032 7.975 1.00 90.31 89 THR A N 1
ATOM 707 C CA . THR A 1 89 ? 6.083 6.985 8.669 1.00 90.31 89 THR A CA 1
ATOM 708 C C . THR A 1 89 ? 7.300 6.509 7.874 1.00 90.31 89 THR A C 1
ATOM 710 O O . THR A 1 89 ? 8.343 6.248 8.462 1.00 90.31 89 THR A O 1
ATOM 713 N N . PHE A 1 90 ? 7.194 6.440 6.544 1.00 87.69 90 PHE A N 1
ATOM 714 C CA . PHE A 1 90 ? 8.266 5.984 5.645 1.00 87.69 90 PHE A CA 1
ATOM 715 C C . PHE A 1 90 ? 9.069 7.130 5.011 1.00 87.69 90 PHE A C 1
ATOM 717 O O . PHE A 1 90 ? 9.548 7.022 3.884 1.00 87.69 90 PHE A O 1
ATOM 724 N N . SER A 1 91 ? 9.213 8.256 5.708 1.00 78.88 91 SER A N 1
ATOM 725 C CA . SER A 1 91 ? 9.999 9.391 5.208 1.00 78.88 91 SER A CA 1
ATOM 726 C C . SER A 1 91 ? 11.497 9.091 5.118 1.00 78.88 91 SER A C 1
ATOM 728 O O . SER A 1 91 ? 12.231 9.779 4.416 1.00 78.88 91 SER A O 1
ATOM 730 N N . GLY A 1 92 ? 11.956 8.113 5.903 1.00 72.19 92 GLY A N 1
ATOM 731 C CA . GLY A 1 92 ? 13.304 7.564 5.859 1.00 72.19 92 GLY A CA 1
ATOM 732 C C . GLY A 1 92 ? 13.294 6.139 5.313 1.00 72.19 92 GLY A C 1
ATOM 733 O O . GLY A 1 92 ? 12.247 5.513 5.175 1.00 72.19 92 GLY A O 1
ATOM 734 N N . HIS A 1 93 ? 14.477 5.583 5.057 1.00 74.25 93 HIS A N 1
ATOM 735 C CA . HIS A 1 93 ? 14.642 4.175 4.668 1.00 74.25 93 HIS A CA 1
ATOM 736 C C . HIS A 1 93 ? 14.467 3.196 5.854 1.00 74.25 93 HIS A C 1
ATOM 738 O O . HIS A 1 93 ? 14.972 2.076 5.831 1.00 74.25 93 HIS A O 1
ATOM 744 N N . ASN A 1 94 ? 13.803 3.629 6.929 1.00 76.31 94 ASN A N 1
ATOM 745 C CA . ASN A 1 94 ? 13.615 2.882 8.165 1.00 76.31 94 ASN A CA 1
ATOM 746 C C . ASN A 1 94 ? 12.324 3.315 8.880 1.00 76.31 94 ASN A C 1
ATOM 748 O O . ASN A 1 94 ? 11.675 4.285 8.500 1.00 76.31 94 ASN A O 1
ATOM 752 N N . LEU A 1 95 ? 11.964 2.568 9.924 1.00 83.62 95 LEU A N 1
ATOM 753 C CA . LEU A 1 95 ? 10.861 2.882 10.830 1.00 83.62 95 LEU A CA 1
ATOM 754 C C . LEU A 1 95 ? 11.431 3.438 12.134 1.00 83.62 95 LEU A C 1
ATOM 756 O O . LEU A 1 95 ? 11.533 2.728 13.138 1.00 83.62 95 LEU A O 1
ATOM 760 N N . HIS A 1 96 ? 11.873 4.694 12.098 1.00 81.44 96 HIS A N 1
ATOM 761 C CA . HIS A 1 96 ? 12.448 5.353 13.265 1.00 81.44 96 HIS A CA 1
ATOM 762 C C . HIS A 1 96 ? 11.375 5.680 14.306 1.00 81.44 96 HIS A C 1
ATOM 764 O O . HIS A 1 96 ? 10.247 6.053 13.984 1.00 81.44 96 HIS A O 1
ATOM 770 N N . MET A 1 97 ? 11.738 5.562 15.583 1.00 85.44 97 MET A N 1
ATOM 771 C CA . MET A 1 97 ? 10.829 5.925 16.665 1.00 85.44 97 MET A CA 1
ATOM 772 C C . MET A 1 97 ? 10.641 7.429 16.774 1.00 85.44 97 MET A C 1
ATOM 774 O O . MET A 1 97 ? 11.610 8.186 16.733 1.00 85.44 97 MET A O 1
ATOM 778 N N . GLN A 1 98 ? 9.394 7.831 17.019 1.00 85.12 98 GLN A N 1
ATOM 779 C CA . GLN A 1 98 ? 9.020 9.214 17.275 1.00 85.12 98 GLN A CA 1
ATOM 780 C C . GLN A 1 98 ? 8.578 9.406 18.724 1.00 85.12 98 GLN A C 1
ATOM 782 O O . GLN A 1 98 ? 7.773 8.643 19.255 1.00 85.12 98 GLN A O 1
ATOM 787 N N . TRP A 1 99 ? 9.089 10.462 19.359 1.00 83.81 99 TRP A N 1
ATOM 788 C CA . TRP A 1 99 ? 8.700 10.858 20.720 1.00 83.81 99 TRP A CA 1
ATOM 789 C C . TRP A 1 99 ? 7.386 11.636 20.758 1.00 83.81 99 TRP A C 1
ATOM 791 O O . TRP A 1 99 ? 6.697 11.676 21.774 1.00 83.81 99 TRP A O 1
ATOM 801 N N . SER A 1 100 ? 7.045 12.287 19.652 1.00 86.50 100 SER A N 1
ATOM 8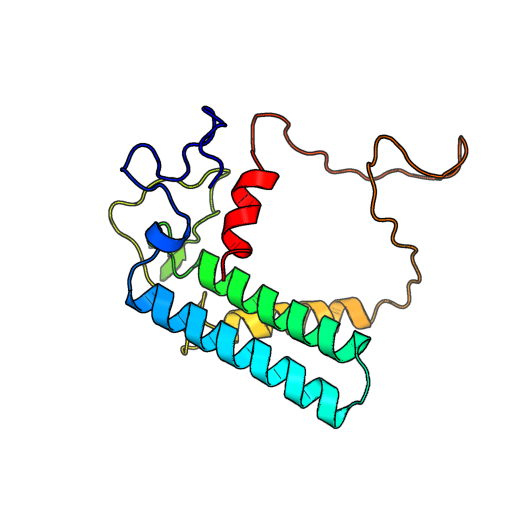02 C CA . SER A 1 100 ? 5.797 13.013 19.472 1.00 86.50 100 SER A CA 1
ATOM 803 C C . SER A 1 100 ? 5.281 12.674 18.090 1.00 86.50 100 SER A C 1
ATOM 805 O O . SER A 1 100 ? 5.941 12.974 17.096 1.00 86.50 100 SER A O 1
ATOM 807 N N . TYR A 1 101 ? 4.132 12.009 18.043 1.00 89.88 101 TYR A N 1
ATOM 808 C CA . TYR A 1 101 ? 3.520 11.604 16.791 1.00 89.88 101 TYR A CA 1
ATOM 809 C C . TYR A 1 101 ? 2.341 12.501 16.449 1.00 89.88 101 TYR A C 1
ATOM 811 O O . TYR A 1 101 ? 1.575 12.921 17.318 1.00 89.88 101 TYR A O 1
ATOM 819 N N . GLY A 1 102 ? 2.213 12.800 15.160 1.00 87.50 102 GLY A N 1
ATOM 820 C CA . GLY A 1 102 ? 0.995 13.381 14.613 1.00 87.50 102 GLY A CA 1
ATOM 821 C C . GLY A 1 102 ? 0.001 12.269 14.298 1.00 87.50 102 GLY A C 1
ATOM 822 O O . GLY A 1 102 ? 0.400 11.146 13.986 1.00 87.50 102 GLY A O 1
ATOM 823 N N . GLU A 1 103 ? -1.290 12.581 14.331 1.00 88.62 103 GLU A N 1
ATOM 824 C CA . GLU A 1 103 ? -2.323 11.668 13.852 1.00 88.62 103 GLU A CA 1
ATOM 825 C C . GLU A 1 103 ? -3.257 12.398 12.891 1.00 88.62 103 GLU A C 1
ATOM 827 O O . GLU A 1 103 ? -3.923 13.364 13.272 1.00 88.62 103 GLU A O 1
ATOM 832 N N . ALA A 1 104 ? -3.316 11.916 11.649 1.00 87.38 104 ALA A N 1
ATOM 833 C CA . ALA A 1 104 ? -4.238 12.444 10.660 1.00 87.38 104 ALA A CA 1
ATOM 834 C C . ALA A 1 104 ? -5.695 12.183 11.075 1.00 87.38 104 ALA A C 1
ATOM 836 O O . ALA A 1 104 ? -6.037 11.162 11.679 1.00 87.38 104 ALA A O 1
ATOM 837 N N . ASN A 1 105 ? -6.592 13.101 10.716 1.00 91.62 105 ASN A N 1
ATOM 838 C CA . ASN A 1 105 ? -8.019 12.837 10.822 1.00 91.62 105 ASN A CA 1
ATOM 839 C C . ASN A 1 105 ? -8.462 11.999 9.613 1.00 91.62 105 ASN A C 1
ATOM 841 O O . ASN A 1 105 ? -8.506 12.489 8.488 1.00 91.62 105 ASN A O 1
ATOM 845 N N . ALA A 1 106 ? -8.827 10.743 9.865 1.00 92.62 106 ALA A N 1
ATOM 846 C CA . ALA A 1 106 ? -9.194 9.779 8.833 1.00 92.62 106 ALA A CA 1
ATOM 847 C C . ALA A 1 106 ? -10.366 10.221 7.930 1.00 92.62 106 ALA A C 1
ATOM 849 O O . ALA A 1 106 ? -10.460 9.752 6.796 1.00 92.62 106 ALA A O 1
ATOM 850 N N . VAL A 1 107 ? -11.240 11.115 8.409 1.00 94.12 107 VAL A N 1
ATOM 851 C CA . VAL A 1 107 ? -12.452 11.574 7.703 1.00 94.12 107 VAL A CA 1
ATOM 852 C C . VAL A 1 107 ? -12.409 13.052 7.298 1.00 94.12 107 VAL A C 1
ATOM 854 O O . VAL A 1 107 ? -13.432 13.599 6.894 1.00 94.12 107 VAL A O 1
ATOM 857 N N . SER A 1 108 ? -11.260 13.720 7.420 1.00 93.12 108 SER A N 1
ATOM 858 C CA . SER A 1 108 ? -11.105 15.106 6.965 1.00 93.12 108 SER A CA 1
ATOM 859 C C . SER A 1 108 ? -10.710 15.196 5.486 1.00 93.12 108 SER A C 1
ATOM 861 O O . SER A 1 108 ? -10.559 14.191 4.792 1.00 93.12 108 SER A O 1
ATOM 863 N N . ASP A 1 109 ? -10.482 16.419 5.015 1.00 91.06 109 ASP A N 1
ATOM 864 C CA . ASP A 1 109 ? -9.907 16.705 3.696 1.00 91.06 109 ASP A CA 1
ATOM 865 C C . ASP A 1 109 ? -8.366 16.825 3.728 1.00 91.06 109 ASP A C 1
ATOM 867 O O . ASP A 1 109 ? -7.746 17.170 2.726 1.00 91.06 109 ASP A O 1
ATOM 871 N N . ALA A 1 110 ? -7.732 16.577 4.879 1.00 89.19 110 ALA A N 1
ATOM 872 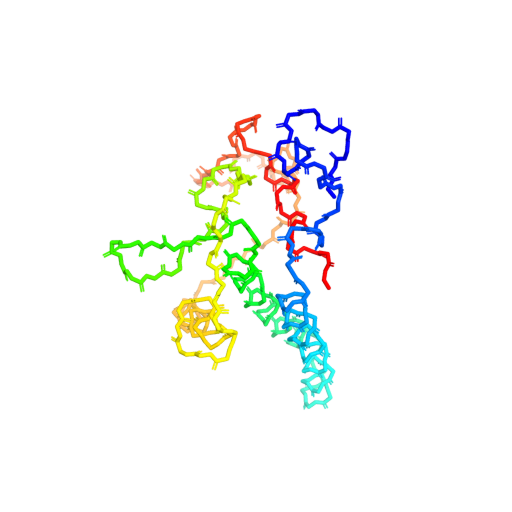C CA . ALA A 1 110 ? -6.293 16.762 5.060 1.00 89.19 110 ALA A CA 1
ATOM 873 C C . ALA A 1 110 ? -5.472 15.546 4.597 1.00 89.19 110 ALA A C 1
ATOM 875 O O . ALA A 1 110 ? -5.980 14.431 4.486 1.00 89.19 110 ALA A O 1
ATOM 876 N N . THR A 1 111 ? -4.167 15.753 4.399 1.00 89.56 111 THR A N 1
ATOM 877 C CA . THR A 1 111 ? -3.198 14.690 4.096 1.00 89.56 111 THR A CA 1
ATOM 878 C C . THR A 1 111 ? -3.312 13.526 5.080 1.00 89.56 111 THR A C 1
ATOM 880 O O . THR A 1 111 ? -3.285 13.722 6.296 1.00 89.56 111 THR A O 1
ATOM 883 N N . GLY A 1 112 ? -3.398 12.307 4.547 1.00 89.50 112 GLY A N 1
ATOM 884 C CA . GLY A 1 112 ? -3.507 11.083 5.343 1.00 89.50 112 GLY A CA 1
ATOM 885 C C . GLY A 1 112 ? -4.943 10.684 5.683 1.00 89.50 112 GLY A C 1
ATOM 886 O O . GLY A 1 112 ? -5.147 9.652 6.321 1.00 89.50 112 GLY A O 1
ATOM 887 N N . SER A 1 113 ? -5.937 11.464 5.248 1.00 94.06 113 SER A N 1
ATOM 888 C CA . SER A 1 113 ? -7.344 11.073 5.309 1.00 94.06 113 SER A CA 1
ATOM 889 C C . SER A 1 113 ? -7.720 10.113 4.182 1.00 94.06 113 SER A C 1
ATOM 891 O O . SER A 1 113 ? -7.110 10.123 3.111 1.00 94.06 113 SER A O 1
ATOM 893 N N . TRP A 1 114 ? -8.805 9.362 4.380 1.00 95.56 114 TRP A N 1
ATOM 894 C CA . TRP A 1 114 ? -9.374 8.470 3.368 1.00 95.56 114 TRP A CA 1
ATOM 895 C C . TRP A 1 114 ? -9.630 9.177 2.033 1.00 95.56 114 TRP A C 1
ATOM 897 O O . TRP A 1 114 ? -9.268 8.672 0.969 1.00 95.56 114 TRP A O 1
ATOM 907 N N . LYS A 1 115 ? -10.230 10.372 2.089 1.00 95.94 115 LYS A N 1
ATOM 908 C CA . LYS A 1 115 ? -10.569 11.147 0.895 1.00 95.94 115 LYS A CA 1
ATOM 909 C C . LYS A 1 115 ? -9.314 11.565 0.132 1.00 95.94 115 LYS A C 1
ATOM 911 O O . LYS A 1 115 ? -9.233 11.295 -1.063 1.00 95.94 115 LYS A O 1
ATOM 916 N N . SER A 1 116 ? -8.318 12.129 0.822 1.00 94.69 116 SER A N 1
ATOM 917 C CA . SER A 1 116 ? -7.062 12.552 0.186 1.00 94.69 116 SER A CA 1
ATOM 918 C C . SER A 1 116 ? -6.317 11.372 -0.460 1.00 94.69 116 SER A C 1
ATOM 920 O O . SER A 1 116 ? -5.773 11.495 -1.561 1.00 94.69 116 SER A O 1
ATOM 922 N N . SER A 1 117 ? -6.337 10.196 0.180 1.00 94.69 117 SER A N 1
ATOM 923 C CA . SER A 1 117 ? -5.730 8.976 -0.355 1.00 94.69 117 SER A CA 1
ATOM 924 C C . SER A 1 117 ? -6.451 8.484 -1.614 1.00 94.69 117 SER A C 1
ATOM 926 O O . SER A 1 117 ? -5.794 8.157 -2.605 1.00 94.69 117 SER A O 1
ATOM 928 N N . LEU A 1 118 ? -7.788 8.477 -1.615 1.00 96.00 118 LEU A N 1
ATOM 929 C CA . LEU A 1 118 ? -8.580 8.093 -2.785 1.00 96.00 118 LEU A CA 1
ATOM 930 C C . LEU A 1 118 ? -8.406 9.057 -3.956 1.00 96.00 118 LEU A C 1
ATOM 932 O O . LEU A 1 118 ? -8.219 8.604 -5.082 1.00 96.00 118 LEU A O 1
ATOM 936 N N . GLU A 1 119 ? -8.436 10.366 -3.713 1.00 96.38 119 GLU A N 1
ATOM 937 C CA . GLU A 1 119 ? -8.271 11.378 -4.762 1.00 96.38 119 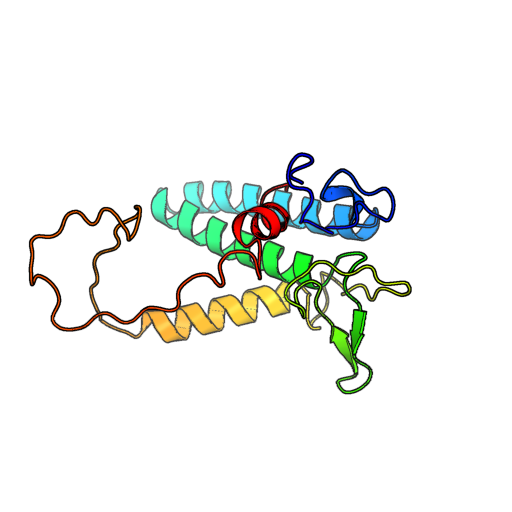GLU A CA 1
ATOM 938 C C . GLU A 1 119 ? -6.939 11.205 -5.500 1.00 96.38 119 GLU A C 1
ATOM 940 O O . GLU A 1 119 ? -6.905 11.240 -6.732 1.00 96.38 119 GLU A O 1
ATOM 945 N N . ARG A 1 120 ? -5.848 10.921 -4.773 1.00 94.56 120 ARG A N 1
ATOM 946 C CA . ARG A 1 120 ? -4.540 10.624 -5.379 1.00 94.56 120 ARG A CA 1
ATOM 947 C C . ARG A 1 120 ? -4.574 9.377 -6.259 1.00 94.56 120 ARG A C 1
ATOM 949 O O . ARG A 1 120 ? -4.016 9.395 -7.354 1.00 94.56 120 ARG A O 1
ATOM 956 N N . ILE A 1 121 ? -5.210 8.303 -5.793 1.00 95.88 121 ILE A N 1
ATOM 957 C CA . ILE A 1 121 ? -5.315 7.046 -6.547 1.00 95.88 121 ILE A CA 1
ATOM 958 C C . ILE A 1 121 ? -6.155 7.253 -7.809 1.00 95.88 121 ILE A C 1
ATOM 960 O O . ILE A 1 121 ? -5.731 6.872 -8.900 1.00 95.88 121 ILE A O 1
ATOM 964 N N . ILE A 1 122 ? -7.303 7.920 -7.685 1.00 96.81 122 ILE A N 1
ATOM 965 C CA . ILE A 1 122 ? -8.189 8.242 -8.808 1.00 96.81 122 ILE A CA 1
ATOM 966 C C . ILE A 1 122 ? -7.453 9.100 -9.840 1.00 96.81 122 ILE A C 1
ATOM 968 O O . ILE A 1 122 ? -7.530 8.801 -11.029 1.00 96.81 122 ILE A O 1
ATOM 972 N N . ALA A 1 123 ? -6.702 10.116 -9.409 1.00 96.56 123 ALA A N 1
ATOM 973 C CA . ALA A 1 123 ? -5.934 10.968 -10.312 1.00 96.56 123 ALA A CA 1
ATOM 974 C C . ALA A 1 123 ? -4.903 10.170 -11.130 1.00 96.56 123 ALA A C 1
ATOM 976 O O . ALA A 1 123 ? -4.758 10.401 -12.332 1.00 96.56 123 ALA A O 1
ATOM 977 N N . VAL A 1 124 ? -4.220 9.200 -10.508 1.00 94.75 124 VAL A N 1
ATOM 978 C CA . VAL A 1 124 ? -3.289 8.305 -11.216 1.00 94.75 124 VAL A CA 1
ATOM 979 C C . VAL A 1 124 ? -4.043 7.419 -12.203 1.00 94.75 124 VAL A C 1
ATOM 981 O O . VAL A 1 124 ? -3.688 7.399 -13.376 1.00 94.75 124 VAL A O 1
ATOM 984 N N . ILE A 1 125 ? -5.122 6.754 -11.783 1.00 94.00 125 ILE A N 1
ATOM 985 C CA . ILE A 1 125 ? -5.921 5.893 -12.671 1.00 94.00 125 ILE A CA 1
ATOM 986 C C . ILE A 1 125 ? -6.446 6.688 -13.873 1.00 94.00 125 ILE A C 1
ATOM 988 O O . ILE A 1 125 ? -6.337 6.239 -15.010 1.00 94.00 125 ILE A O 1
ATOM 992 N N . GLN A 1 126 ? -6.975 7.893 -13.661 1.00 95.19 126 GLN A N 1
ATOM 993 C CA . GLN A 1 126 ? -7.486 8.755 -14.732 1.00 95.19 126 GLN A CA 1
ATOM 994 C C . GLN A 1 126 ? -6.404 9.217 -15.709 1.00 95.19 126 GLN A C 1
ATOM 996 O O . GLN A 1 126 ? -6.702 9.445 -16.883 1.00 95.19 126 GLN A O 1
ATOM 1001 N N . ARG A 1 127 ? -5.168 9.398 -15.232 1.00 93.75 127 ARG A N 1
ATOM 1002 C CA . ARG A 1 127 ? -4.026 9.752 -16.077 1.00 93.75 127 ARG A CA 1
ATOM 1003 C C . ARG A 1 127 ? -3.562 8.548 -16.892 1.00 93.75 127 ARG A C 1
ATOM 1005 O O . ARG A 1 127 ? -3.466 8.656 -18.110 1.00 93.75 127 ARG A O 1
ATOM 1012 N N . GLU A 1 128 ? -3.322 7.419 -16.231 1.00 91.00 128 GLU A N 1
ATOM 1013 C CA . GLU A 1 128 ? -2.745 6.223 -16.856 1.00 91.00 128 GLU A CA 1
ATOM 1014 C C . GLU A 1 128 ? -3.740 5.486 -17.762 1.00 91.00 128 GLU A C 1
ATOM 1016 O O . GLU A 1 128 ? -3.352 4.969 -18.803 1.00 91.00 128 GLU A O 1
ATOM 1021 N N . SER A 1 129 ? -5.041 5.510 -17.453 1.00 90.50 129 SER A N 1
ATOM 1022 C CA . SER A 1 129 ? -6.084 4.887 -18.295 1.00 90.50 129 SER A CA 1
ATOM 1023 C C . SER A 1 129 ? -6.224 5.504 -19.691 1.00 90.50 129 SER A C 1
ATOM 1025 O O . SER A 1 129 ? -6.871 4.922 -20.558 1.00 90.50 129 SER A O 1
ATOM 1027 N N . ARG A 1 130 ? -5.621 6.674 -19.938 1.00 90.56 130 ARG A N 1
ATOM 1028 C CA . ARG A 1 130 ? -5.595 7.317 -21.263 1.00 90.56 130 ARG A CA 1
ATOM 1029 C C . ARG A 1 130 ? -4.504 6.751 -22.166 1.00 90.56 130 ARG A C 1
ATOM 1031 O O . ARG A 1 130 ? -4.529 6.987 -23.373 1.00 90.56 130 ARG A O 1
ATOM 1038 N N . VAL A 1 131 ? -3.532 6.043 -21.598 1.00 87.06 131 VAL A N 1
ATOM 1039 C CA . VAL A 1 131 ? -2.406 5.489 -22.340 1.00 87.06 131 VAL A CA 1
ATOM 1040 C C . VAL A 1 131 ? -2.856 4.192 -23.007 1.00 87.06 131 VAL A C 1
ATOM 1042 O O . VAL A 1 131 ? -3.099 3.185 -22.353 1.00 87.06 131 VAL A O 1
ATOM 1045 N N . SER A 1 132 ? -2.963 4.208 -24.335 1.00 81.19 132 SER A N 1
ATOM 1046 C CA . SER A 1 132 ? -3.323 3.028 -25.136 1.00 81.19 132 SER A CA 1
ATOM 1047 C C . SER A 1 132 ? -2.091 2.181 -25.467 1.00 81.19 132 SER A C 1
ATOM 1049 O O . SER A 1 132 ? -1.784 1.948 -26.634 1.00 81.19 132 SER A O 1
ATOM 1051 N N . LEU A 1 133 ? -1.346 1.758 -24.444 1.00 80.75 133 LEU A N 1
ATOM 1052 C CA . LEU A 1 133 ? -0.207 0.854 -24.601 1.00 80.75 133 LEU A CA 1
ATOM 1053 C C . LEU A 1 133 ? -0.569 -0.519 -24.040 1.00 80.75 133 LEU A C 1
ATOM 1055 O O . LEU A 1 133 ? -1.069 -0.638 -22.927 1.00 80.75 133 LEU A O 1
ATOM 1059 N N . SER A 1 134 ? -0.314 -1.558 -24.830 1.00 80.44 134 SER A N 1
ATOM 1060 C CA . SER A 1 134 ? -0.405 -2.944 -24.375 1.00 80.44 134 SER A CA 1
ATOM 1061 C C . SER A 1 134 ? 0.972 -3.405 -23.914 1.00 80.44 134 SER A C 1
ATOM 1063 O O . SER A 1 134 ? 1.962 -3.178 -24.605 1.00 80.44 134 SER A O 1
ATOM 1065 N N . GLY A 1 135 ? 1.030 -4.052 -22.754 1.00 86.38 135 GLY A N 1
ATOM 1066 C CA . GLY A 1 135 ? 2.245 -4.644 -22.204 1.00 86.38 135 GLY A CA 1
ATOM 1067 C C . GLY A 1 135 ? 1.949 -6.009 -21.594 1.00 86.38 135 GLY A C 1
ATOM 1068 O O . GLY A 1 135 ? 0.804 -6.311 -21.258 1.00 86.38 135 GLY A O 1
ATOM 1069 N N . SER A 1 136 ? 2.979 -6.838 -21.459 1.00 89.25 136 SER A N 1
ATOM 1070 C CA . SER A 1 136 ? 2.905 -8.124 -20.768 1.00 89.25 136 SER A CA 1
ATOM 1071 C C . SER A 1 136 ? 3.490 -8.001 -19.363 1.00 89.25 136 SER A C 1
ATOM 1073 O O . SER A 1 136 ? 4.572 -7.448 -19.171 1.00 89.25 136 SER A O 1
ATOM 1075 N N . LEU A 1 137 ? 2.779 -8.534 -18.370 1.00 90.00 137 LEU A N 1
ATOM 1076 C CA . LEU A 1 137 ? 3.255 -8.615 -16.992 1.00 90.00 137 LEU A CA 1
ATOM 1077 C C . LEU A 1 137 ? 3.735 -10.038 -16.705 1.00 90.00 137 LEU A C 1
ATOM 1079 O O . LEU A 1 137 ? 3.003 -10.999 -16.929 1.00 90.00 137 LEU A O 1
ATOM 1083 N N . HIS A 1 138 ? 4.943 -10.162 -16.161 1.00 90.50 138 HIS A N 1
ATOM 1084 C CA . HIS A 1 138 ? 5.507 -11.437 -15.728 1.00 90.50 138 HIS A CA 1
ATOM 1085 C C . HIS A 1 138 ? 5.905 -11.324 -14.258 1.00 90.50 138 HIS A C 1
ATOM 1087 O O . HIS A 1 138 ? 6.790 -10.547 -13.909 1.00 90.50 138 HIS A O 1
ATOM 1093 N N . LEU A 1 139 ? 5.241 -12.092 -13.394 1.00 92.06 139 LEU A N 1
ATOM 1094 C CA . LEU A 1 139 ? 5.596 -12.190 -11.982 1.00 92.06 139 LEU A CA 1
ATOM 1095 C C . LEU A 1 139 ? 6.632 -13.304 -11.804 1.00 92.06 139 LEU A C 1
ATOM 1097 O O . LEU A 1 139 ? 6.329 -14.474 -12.029 1.00 92.06 139 LEU A O 1
ATOM 1101 N N . GLY A 1 140 ? 7.847 -12.949 -11.396 1.00 91.31 140 GLY A N 1
ATOM 1102 C CA . GLY A 1 140 ? 8.927 -13.908 -11.182 1.00 91.31 140 GLY A CA 1
ATOM 1103 C C . GLY A 1 140 ? 10.233 -13.237 -10.772 1.00 91.31 140 GLY A C 1
ATOM 1104 O O . GLY A 1 140 ? 10.309 -12.015 -10.647 1.00 91.31 140 GLY A O 1
ATOM 1105 N N . SER A 1 141 ? 11.270 -14.046 -10.557 1.00 90.75 141 SER A N 1
ATOM 1106 C CA . SER A 1 141 ? 12.608 -13.526 -10.277 1.00 90.75 141 SER A CA 1
ATOM 1107 C C . SER A 1 141 ? 13.198 -12.884 -11.531 1.00 90.75 141 SER A C 1
ATOM 1109 O O . SER A 1 141 ? 13.318 -13.540 -12.565 1.00 90.75 141 SER A O 1
ATOM 1111 N N . ALA A 1 142 ? 13.650 -11.634 -11.417 1.00 90.00 142 ALA A N 1
ATOM 1112 C CA . ALA A 1 142 ? 14.398 -10.968 -12.483 1.00 90.00 142 ALA A CA 1
ATOM 1113 C C . ALA A 1 142 ? 15.729 -11.679 -12.813 1.00 90.00 142 ALA A C 1
ATOM 1115 O O . ALA A 1 142 ? 16.289 -11.462 -13.882 1.00 90.00 142 ALA A O 1
ATOM 1116 N N . ALA A 1 143 ? 16.219 -12.557 -11.926 1.00 90.81 143 ALA A N 1
ATOM 1117 C CA . ALA A 1 143 ? 17.391 -13.396 -12.175 1.00 90.81 143 ALA A CA 1
ATOM 1118 C C . ALA A 1 143 ? 17.080 -14.676 -12.980 1.00 90.81 143 ALA A C 1
ATOM 1120 O O . ALA A 1 143 ? 18.004 -15.376 -13.383 1.00 90.81 143 ALA A O 1
ATOM 1121 N N . ALA A 1 144 ? 15.803 -15.005 -13.201 1.00 92.62 144 ALA A N 1
ATOM 1122 C CA . ALA A 1 144 ? 15.362 -16.211 -13.904 1.00 92.62 144 ALA A CA 1
ATOM 1123 C C . ALA A 1 144 ? 14.211 -15.877 -14.863 1.00 92.62 144 ALA A C 1
ATOM 1125 O O . ALA A 1 144 ? 13.072 -16.318 -14.695 1.00 92.62 144 ALA A O 1
ATOM 1126 N N . LEU A 1 145 ? 14.513 -15.042 -15.854 1.00 92.00 145 LEU A N 1
ATOM 1127 C CA . LEU A 1 145 ? 13.535 -14.581 -16.827 1.00 92.00 145 LEU A CA 1
ATOM 1128 C C . LEU A 1 145 ? 13.225 -15.667 -17.876 1.00 92.00 145 LEU A C 1
ATOM 1130 O O . LEU A 1 145 ? 14.153 -16.257 -18.427 1.00 92.00 145 LEU A O 1
ATOM 1134 N N . PRO A 1 146 ? 11.946 -15.908 -18.218 1.00 93.12 146 PRO A N 1
ATOM 1135 C CA . PRO A 1 146 ? 11.544 -16.919 -19.198 1.00 93.12 146 PRO A CA 1
ATOM 1136 C C . PRO A 1 146 ? 11.662 -16.408 -20.647 1.00 93.12 146 PRO A C 1
ATOM 1138 O O . PRO A 1 146 ? 10.804 -16.692 -21.482 1.00 93.12 146 PRO A O 1
ATOM 1141 N N . PHE A 1 147 ? 12.697 -15.621 -20.945 1.00 93.31 147 PHE A N 1
ATOM 1142 C CA . PHE A 1 147 ? 12.929 -15.028 -22.262 1.00 93.31 147 PHE A CA 1
ATOM 1143 C C . PHE A 1 147 ? 14.267 -15.514 -22.828 1.00 93.31 147 PHE A C 1
ATOM 1145 O O . PHE A 1 147 ? 15.210 -15.708 -22.061 1.00 93.31 147 PHE A O 1
ATOM 1152 N N . PRO A 1 148 ? 14.371 -15.726 -24.150 1.00 95.44 148 PRO A N 1
ATOM 1153 C CA . PRO A 1 148 ? 15.626 -16.126 -24.774 1.00 95.44 148 PRO A CA 1
ATOM 1154 C C . PRO A 1 148 ? 16.673 -15.005 -24.721 1.00 95.44 148 PRO A C 1
ATOM 1156 O O . PRO A 1 148 ? 16.362 -13.833 -24.491 1.00 95.44 148 PRO A O 1
ATOM 1159 N N . ASP A 1 149 ? 17.925 -15.355 -25.003 1.00 94.62 149 ASP A N 1
ATOM 1160 C CA . ASP A 1 149 ? 19.000 -14.374 -25.142 1.00 94.62 149 ASP A CA 1
ATOM 1161 C C . ASP A 1 149 ? 18.657 -13.315 -26.200 1.00 94.62 149 ASP A C 1
ATOM 1163 O O . ASP A 1 149 ? 18.099 -13.618 -27.257 1.00 94.62 149 ASP A O 1
ATOM 1167 N N . ARG A 1 150 ? 19.044 -12.059 -25.929 1.00 93.94 150 ARG A N 1
ATOM 1168 C CA . ARG A 1 150 ? 18.826 -10.899 -26.819 1.00 93.94 150 ARG A CA 1
ATOM 1169 C C . ARG A 1 150 ? 17.344 -10.631 -27.139 1.00 93.94 150 ARG A C 1
ATOM 1171 O O . ARG A 1 150 ? 17.032 -10.157 -28.226 1.00 93.94 150 ARG A O 1
ATOM 1178 N N . HIS A 1 151 ? 16.445 -10.919 -26.196 1.00 95.19 151 HIS A N 1
ATOM 1179 C CA . HIS A 1 151 ? 15.006 -10.689 -26.358 1.00 95.19 151 HIS A CA 1
ATOM 1180 C C . HIS A 1 151 ? 14.576 -9.213 -26.260 1.00 95.19 151 HIS A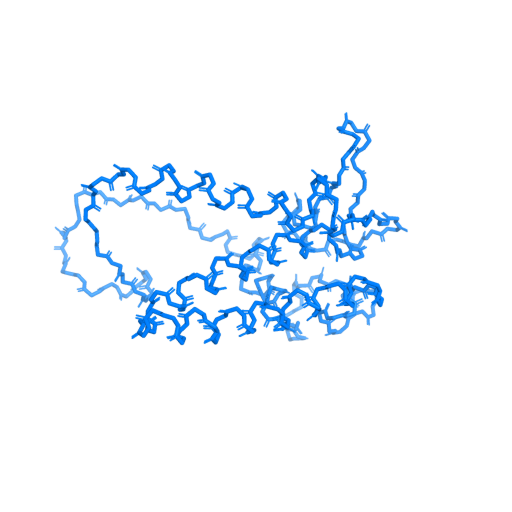 C 1
ATOM 1182 O O . HIS A 1 151 ? 13.628 -8.823 -26.932 1.00 95.19 151 HIS A O 1
ATOM 1188 N N . PHE A 1 152 ? 15.245 -8.399 -25.436 1.00 94.19 152 PHE A N 1
ATOM 1189 C CA . PHE A 1 152 ? 14.860 -7.004 -25.180 1.00 94.19 152 PHE A CA 1
ATOM 1190 C C . PHE A 1 152 ? 15.785 -6.008 -25.887 1.00 94.19 152 PHE A C 1
ATOM 1192 O O . PHE A 1 152 ? 17.006 -6.158 -25.831 1.00 94.19 152 PHE A O 1
ATOM 1199 N N . ASP A 1 153 ? 15.209 -4.951 -26.468 1.00 96.44 153 ASP A N 1
ATOM 1200 C CA . ASP A 1 153 ? 15.965 -3.835 -27.061 1.00 96.44 153 ASP A CA 1
ATOM 1201 C C . ASP A 1 153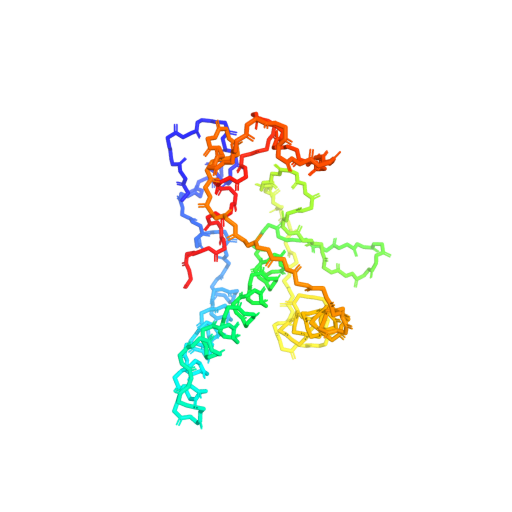 ? 16.602 -2.926 -25.999 1.00 96.44 153 ASP A C 1
ATOM 1203 O O . ASP A 1 153 ? 17.671 -2.353 -26.210 1.00 96.44 153 ASP A O 1
ATOM 1207 N N . ALA A 1 154 ? 15.943 -2.789 -24.846 1.00 96.19 154 ALA A N 1
ATOM 1208 C CA . ALA A 1 154 ? 16.408 -1.994 -23.719 1.00 96.19 154 ALA A CA 1
ATOM 1209 C C . ALA A 1 154 ? 15.942 -2.600 -22.392 1.00 96.19 154 ALA A C 1
ATOM 1211 O O . ALA A 1 154 ? 14.853 -3.167 -22.299 1.00 96.19 154 ALA A O 1
ATOM 1212 N N . VAL A 1 155 ? 16.761 -2.430 -21.352 1.00 93.50 155 VAL A N 1
ATOM 1213 C CA . VAL A 1 155 ? 16.437 -2.814 -19.975 1.00 93.50 155 VAL A CA 1
ATOM 1214 C C . VAL A 1 155 ? 16.562 -1.574 -19.098 1.00 93.50 155 VAL A C 1
ATOM 1216 O O . VAL A 1 155 ? 17.637 -0.988 -18.998 1.00 93.50 155 VAL A O 1
ATOM 1219 N N . VAL A 1 156 ? 15.456 -1.174 -18.471 1.00 95.00 156 VAL A N 1
ATOM 1220 C CA . VAL A 1 156 ? 15.409 -0.076 -17.497 1.00 95.00 156 VAL A CA 1
ATOM 1221 C C . VAL A 1 156 ? 15.121 -0.691 -16.134 1.00 95.00 156 VAL A C 1
ATOM 1223 O O . VAL A 1 156 ? 14.112 -1.373 -15.970 1.00 95.00 156 VAL A O 1
ATOM 1226 N N . ILE A 1 157 ? 16.021 -0.490 -15.173 1.00 91.88 157 ILE A N 1
ATOM 1227 C CA . ILE A 1 157 ? 15.944 -1.108 -13.848 1.00 91.88 157 ILE A CA 1
ATOM 1228 C C . ILE A 1 157 ? 16.336 -0.109 -12.758 1.00 91.88 157 ILE A C 1
ATOM 1230 O O . ILE A 1 157 ? 17.305 0.631 -12.909 1.00 91.88 157 ILE A O 1
ATOM 1234 N N . ASP A 1 158 ? 15.591 -0.136 -11.655 1.00 90.75 158 ASP A N 1
ATOM 1235 C CA . ASP A 1 158 ? 15.939 0.477 -10.372 1.00 90.75 158 ASP A CA 1
ATOM 1236 C C . ASP A 1 158 ? 16.066 -0.662 -9.340 1.00 90.75 158 ASP A C 1
ATOM 1238 O O . ASP A 1 158 ? 15.053 -1.140 -8.821 1.00 90.75 158 ASP A O 1
ATOM 1242 N N . PRO A 1 159 ? 17.267 -1.249 -9.168 1.00 86.12 159 PRO A N 1
ATOM 1243 C CA . PRO A 1 159 ? 17.443 -2.455 -8.364 1.00 86.12 159 PRO A CA 1
ATOM 1244 C C . PRO A 1 159 ? 17.324 -2.154 -6.859 1.00 86.12 159 PRO A C 1
ATOM 1246 O O . PRO A 1 159 ? 17.607 -1.037 -6.428 1.00 86.12 159 PRO A O 1
ATOM 1249 N N . PRO A 1 160 ? 16.978 -3.151 -6.022 1.00 83.75 160 PRO A N 1
ATOM 1250 C CA . PRO A 1 160 ? 16.948 -2.958 -4.576 1.00 83.75 160 PRO A CA 1
ATOM 1251 C C . PRO A 1 160 ? 18.336 -2.568 -4.050 1.00 83.75 160 PRO A C 1
ATOM 1253 O O . PRO A 1 160 ? 19.350 -3.118 -4.482 1.00 83.75 160 PRO A O 1
ATOM 1256 N N . TYR A 1 161 ? 18.386 -1.682 -3.052 1.00 84.62 161 TYR A N 1
ATOM 1257 C CA . TYR A 1 161 ? 19.634 -1.226 -2.421 1.00 84.62 161 TYR A CA 1
ATOM 1258 C C . TYR A 1 161 ? 20.280 -2.261 -1.473 1.00 84.62 161 TYR A C 1
ATOM 1260 O O . TYR A 1 161 ? 20.877 -1.883 -0.465 1.00 84.62 161 TYR A O 1
ATOM 1268 N N . ALA A 1 162 ? 20.173 -3.557 -1.789 1.00 79.38 162 ALA A N 1
ATOM 1269 C CA . ALA A 1 162 ? 20.682 -4.674 -0.990 1.00 79.38 162 ALA A CA 1
ATOM 1270 C C . ALA A 1 162 ? 20.348 -4.509 0.510 1.00 79.38 162 ALA A C 1
ATOM 1272 O O . ALA A 1 162 ? 19.197 -4.250 0.859 1.00 79.38 162 ALA A O 1
ATOM 1273 N N . ASP A 1 163 ? 21.351 -4.603 1.385 1.00 77.31 163 ASP A N 1
ATOM 1274 C CA . ASP A 1 163 ? 21.190 -4.532 2.842 1.00 77.31 163 ASP A CA 1
ATOM 1275 C C . ASP A 1 163 ? 20.899 -3.116 3.375 1.00 77.31 163 ASP A C 1
ATOM 1277 O O . ASP A 1 163 ? 20.677 -2.942 4.572 1.00 77.31 163 ASP A O 1
ATOM 1281 N N . ASN A 1 164 ? 20.892 -2.085 2.519 1.00 79.88 164 ASN A N 1
ATOM 1282 C CA . ASN A 1 164 ? 20.630 -0.710 2.949 1.00 79.88 164 ASN A CA 1
ATOM 1283 C C . ASN A 1 164 ? 19.148 -0.468 3.279 1.00 79.88 164 ASN A C 1
ATOM 1285 O O . ASN A 1 164 ? 18.838 0.379 4.114 1.00 79.88 164 ASN A O 1
ATOM 1289 N N . VAL A 1 165 ? 18.228 -1.177 2.608 1.00 81.44 165 VAL A N 1
ATOM 1290 C CA . VAL A 1 165 ? 16.778 -1.025 2.809 1.00 81.44 165 VAL A CA 1
ATOM 1291 C C . VAL A 1 165 ? 16.100 -2.401 2.801 1.00 81.44 165 VAL A C 1
ATOM 1293 O O . VAL A 1 165 ? 16.020 -3.031 1.744 1.00 81.44 165 VAL A O 1
ATOM 1296 N N . PRO A 1 166 ? 15.556 -2.875 3.937 1.00 83.50 166 PRO A N 1
ATOM 1297 C CA . PRO A 1 166 ? 14.886 -4.173 4.016 1.00 83.50 166 PRO A CA 1
ATOM 1298 C C . PRO A 1 166 ? 13.447 -4.093 3.472 1.00 83.50 166 PRO A C 1
ATOM 1300 O O . PRO A 1 166 ? 12.474 -4.162 4.219 1.00 83.50 166 PRO A O 1
ATOM 1303 N N . TYR A 1 167 ? 13.291 -3.909 2.156 1.00 83.94 167 TYR A N 1
ATOM 1304 C CA . TYR A 1 167 ? 11.991 -3.658 1.511 1.00 83.94 167 TYR A CA 1
ATOM 1305 C C . TYR A 1 167 ? 10.922 -4.709 1.816 1.00 83.94 167 TYR A C 1
ATOM 1307 O O . TYR A 1 167 ? 9.770 -4.341 2.042 1.00 83.94 167 TYR A O 1
ATOM 1315 N N . ALA A 1 168 ? 11.286 -5.995 1.804 1.00 83.31 168 ALA A N 1
ATOM 1316 C CA . ALA A 1 168 ? 10.346 -7.084 2.061 1.00 83.31 168 ALA A CA 1
ATOM 1317 C C . ALA A 1 168 ? 9.748 -6.956 3.468 1.00 83.31 168 ALA A C 1
ATOM 1319 O O . ALA A 1 168 ? 8.532 -6.867 3.620 1.00 83.31 168 ALA A O 1
ATOM 1320 N N . ASP A 1 169 ? 10.606 -6.813 4.475 1.00 83.50 169 ASP A N 1
ATOM 1321 C CA . ASP A 1 169 ? 10.172 -6.683 5.860 1.00 83.50 169 ASP A CA 1
ATOM 1322 C C . ASP A 1 169 ? 9.404 -5.389 6.123 1.00 83.50 169 ASP A C 1
ATOM 1324 O O . ASP A 1 169 ? 8.424 -5.383 6.863 1.00 83.50 169 ASP A O 1
ATOM 1328 N N . LEU A 1 170 ? 9.822 -4.276 5.514 1.00 86.38 170 LEU A N 1
ATOM 1329 C CA . LEU A 1 170 ? 9.105 -3.007 5.625 1.00 86.38 170 LEU A CA 1
ATOM 1330 C C . LEU A 1 170 ? 7.723 -3.071 4.965 1.00 86.38 170 LEU A C 1
ATOM 1332 O O . LEU A 1 170 ? 6.794 -2.425 5.444 1.00 86.38 170 LEU A O 1
ATOM 1336 N N . SER A 1 171 ? 7.567 -3.862 3.902 1.00 87.81 171 SER A N 1
ATOM 1337 C CA . SER A 1 171 ? 6.292 -4.010 3.194 1.00 87.81 171 SER A CA 1
ATOM 1338 C C . SER A 1 171 ? 5.250 -4.772 4.015 1.00 87.81 171 SER A C 1
ATOM 1340 O O . SER A 1 171 ? 4.063 -4.463 3.905 1.00 87.81 171 SER A O 1
ATOM 1342 N N . ASP A 1 172 ? 5.662 -5.695 4.893 1.00 88.19 172 ASP A N 1
ATOM 1343 C CA . ASP A 1 172 ? 4.756 -6.420 5.801 1.00 88.19 172 ASP A CA 1
ATOM 1344 C C . ASP A 1 172 ? 3.905 -5.491 6.677 1.00 88.19 172 ASP A C 1
ATOM 1346 O O . ASP A 1 172 ? 2.804 -5.864 7.086 1.00 88.19 172 ASP A O 1
ATOM 1350 N N . PHE A 1 173 ? 4.376 -4.267 6.935 1.00 88.75 173 PHE A N 1
ATOM 1351 C CA . PHE A 1 173 ? 3.622 -3.221 7.627 1.00 88.75 173 PHE A CA 1
ATOM 1352 C C . PHE A 1 173 ? 2.220 -2.994 7.029 1.00 88.75 173 PHE A C 1
ATOM 1354 O O . PHE A 1 173 ? 1.262 -2.753 7.767 1.00 88.75 173 PHE A O 1
ATOM 1361 N N . PHE A 1 174 ? 2.080 -3.106 5.705 1.00 89.25 174 PHE A N 1
ATOM 1362 C CA . PHE A 1 174 ? 0.828 -2.835 4.996 1.00 89.25 174 PHE A CA 1
ATOM 1363 C C . PHE A 1 174 ? -0.122 -4.041 4.927 1.00 89.25 174 PHE A C 1
ATOM 1365 O O . PHE A 1 174 ? -1.292 -3.867 4.593 1.00 89.25 174 PHE A O 1
ATOM 1372 N N . TYR A 1 175 ? 0.339 -5.256 5.249 1.00 82.56 175 TYR A N 1
ATOM 1373 C CA . TYR A 1 175 ? -0.412 -6.496 4.990 1.00 82.56 175 TYR A CA 1
ATOM 1374 C C . TYR A 1 175 ? -1.124 -7.102 6.210 1.00 82.56 175 TYR A C 1
ATOM 1376 O O . TYR A 1 175 ? -1.875 -8.061 6.064 1.00 82.56 175 TYR A O 1
ATOM 1384 N N . VAL A 1 176 ? -0.928 -6.567 7.415 1.00 72.88 176 VAL A N 1
ATOM 1385 C CA . VAL A 1 176 ? -1.425 -7.175 8.669 1.00 72.88 176 VAL A CA 1
ATOM 1386 C C . VAL A 1 176 ? -2.868 -6.807 9.080 1.00 72.88 176 VAL A C 1
ATOM 1388 O O . VAL A 1 176 ? -3.196 -6.900 10.264 1.00 72.88 176 VAL A O 1
ATOM 1391 N N . TRP A 1 177 ? -3.728 -6.377 8.147 1.00 68.00 177 TRP A N 1
ATOM 1392 C CA . TRP A 1 177 ? -5.000 -5.669 8.425 1.00 68.00 177 TRP A CA 1
ATOM 1393 C C . TRP A 1 177 ? -6.271 -6.347 7.883 1.00 68.00 177 TRP A C 1
ATOM 1395 O O . TRP A 1 177 ? -6.211 -6.967 6.801 1.00 68.00 177 TRP A O 1
#

Secondary structure (DSSP, 8-state):
--TT-TT--SSGGGT--SGGGGS-HHHHHHHHHHHHHHHHHHHHHHHHH--HHHHHHHHHHHHHHHHHHHTTSSTT-EEETTTTEEEPTTSSSS----SS-----TTSSSTTSHHHHHHHHHHHHHHHTT---------S-TTS-SS-TT--S--------GGG--HHHHHGGGT--

pLDDT: mean 89.57, std 7.32, range [64.69, 97.94]

Foldseek 3Di:
DPPPDPLAPQCVVVPDDDLCVQADPVLVVLLVVLVVVLVVQLVVCCVVPVDNVVSVVSSVLSLQLSVQLCQQRTQQKAADPVVRAIRGQPPDLHRDGDPDHDHDDQPDPGGSHSVVSNVVSVVVCVVCVVDPDDDDDDDDDPVDDPDDPPRDPDDDDDDDPPSSHPVVVVCVSSVPD